Protein AF-A0A831JTX2-F1 (afdb_monomer)

Secondary structure (DSSP, 8-state):
-HHHHSTT-EEEEEEEETTEEEEEEESS---HHHHHHHHHHHHHHHTTT---------GGG--

Sequence (63 aa):
AVKELLPGATVTIEHSLGKGLYCEIHGYSLNNKIVSMIKKSMEEIIEKDLKIERKMLPKEEAI

Foldseek 3Di:
DCCVLPPPKDKDWDDDDPPHTDMDIPPDDDDPVNVVVVVVVVVVVVVVVDDDDDDDDDPVVVD

Radius of gyration: 14.13 Å; Cα contacts (8 Å, |Δi|>4): 46; chains: 1; bounding box: 27×38×26 Å

Nearest PDB structures (foldseek):
  8xqx-assembly1_G  TM=4.396E-01  e=4.554E+00  Chlamydomonas reinhardtii

Solvent-accessible surface area (backbone atoms only — not comparable to full-atom values): 4181 Å² total; per-residue (Å²): 72,62,68,77,77,40,76,85,47,49,75,48,81,53,69,67,59,85,95,42,77,41,70,50,66,44,88,60,90,83,49,73,66,57,53,53,51,39,51,52,42,44,53,62,52,57,76,64,67,70,84,86,80,89,80,89,71,59,72,85,76,71,109

Structure (mmCIF, N/CA/C/O backbone):
data_AF-A0A831JTX2-F1
#
_entry.id   AF-A0A831JTX2-F1
#
loop_
_atom_site.group_PDB
_atom_site.id
_atom_site.type_symbol
_at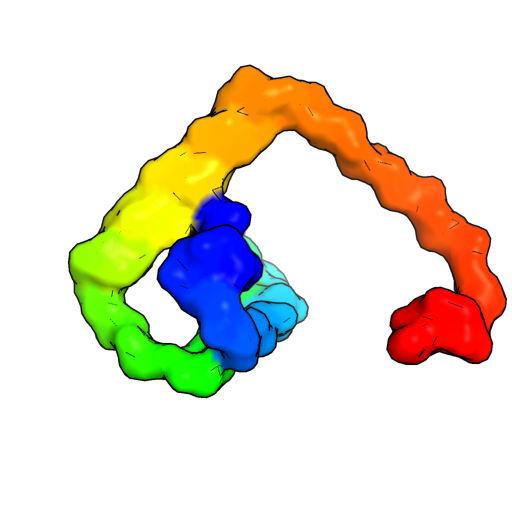om_site.label_atom_id
_atom_site.label_alt_id
_atom_site.label_comp_id
_atom_site.label_asym_id
_atom_site.label_entity_id
_atom_site.label_seq_id
_atom_site.pdbx_PDB_ins_code
_atom_site.Cartn_x
_atom_site.Cartn_y
_atom_site.Cartn_z
_atom_site.occupancy
_atom_site.B_iso_or_equiv
_atom_site.auth_seq_id
_atom_site.auth_comp_id
_atom_site.auth_asym_id
_atom_site.auth_atom_id
_atom_site.pdbx_PDB_model_num
ATOM 1 N N . ALA A 1 1 ? -6.224 2.017 -4.900 1.00 93.94 1 ALA A N 1
ATOM 2 C CA . ALA A 1 1 ? -5.086 2.9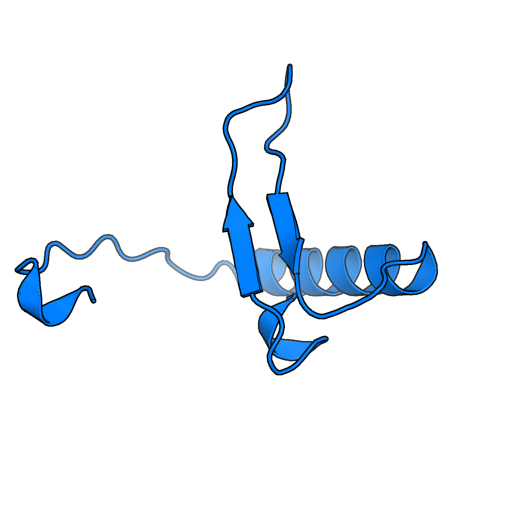14 -5.165 1.00 93.94 1 ALA A CA 1
ATOM 3 C C . ALA A 1 1 ? -4.389 2.569 -6.478 1.00 93.94 1 ALA A C 1
ATOM 5 O O . ALA A 1 1 ? -4.875 3.008 -7.509 1.00 93.94 1 ALA A O 1
ATOM 6 N N . VAL A 1 2 ? -3.313 1.762 -6.507 1.00 95.56 2 VAL A N 1
ATOM 7 C CA . VAL A 1 2 ? -2.536 1.542 -7.755 1.00 95.56 2 VAL A CA 1
ATOM 8 C C . VAL A 1 2 ? -3.400 1.001 -8.896 1.00 95.56 2 VAL A C 1
ATOM 10 O O . VAL A 1 2 ? -3.375 1.565 -9.979 1.00 95.56 2 VAL A O 1
ATOM 13 N N . LYS A 1 3 ? -4.237 -0.011 -8.633 1.00 93.94 3 LYS A N 1
ATOM 14 C CA . LYS A 1 3 ? -5.156 -0.593 -9.627 1.00 93.94 3 LYS A CA 1
ATOM 15 C C . LYS A 1 3 ? -6.095 0.432 -10.286 1.00 93.94 3 LYS A C 1
ATOM 17 O O . LYS A 1 3 ? -6.435 0.273 -11.450 1.00 93.94 3 LYS A O 1
ATOM 22 N N . GLU A 1 4 ? -6.532 1.448 -9.545 1.00 93.38 4 GLU A N 1
ATOM 23 C CA . GLU A 1 4 ? -7.456 2.477 -10.048 1.00 93.38 4 GLU A CA 1
ATOM 24 C C . GLU A 1 4 ? -6.709 3.586 -10.799 1.00 93.38 4 GLU A C 1
ATOM 26 O O . GLU A 1 4 ? -7.216 4.111 -11.783 1.00 93.38 4 GLU A O 1
ATOM 31 N N . LEU A 1 5 ? -5.502 3.936 -10.342 1.00 94.81 5 LEU A N 1
ATOM 32 C CA . LEU A 1 5 ? -4.711 5.039 -10.894 1.00 94.81 5 LEU A CA 1
ATOM 33 C C . LEU A 1 5 ? -3.830 4.631 -12.082 1.00 94.81 5 LEU A C 1
ATOM 35 O O . LEU A 1 5 ? -3.580 5.457 -12.955 1.00 94.81 5 LEU A O 1
ATOM 39 N N . LEU A 1 6 ? -3.342 3.388 -12.103 1.00 94.81 6 LEU A N 1
ATOM 40 C CA . LEU A 1 6 ? -2.412 2.845 -13.098 1.00 94.81 6 LEU A CA 1
ATOM 41 C C . LEU A 1 6 ? -2.976 1.530 -13.681 1.00 94.81 6 LEU A C 1
ATOM 43 O O . LEU A 1 6 ? -2.555 0.440 -13.280 1.00 94.81 6 LEU A O 1
ATOM 47 N N . PRO A 1 7 ? -3.964 1.598 -14.594 1.00 93.69 7 PRO A N 1
ATOM 48 C CA . PRO A 1 7 ? -4.607 0.409 -15.148 1.00 93.69 7 PRO A CA 1
ATOM 49 C C . PRO A 1 7 ? -3.611 -0.507 -15.871 1.00 93.69 7 PRO A C 1
ATOM 51 O O . PRO A 1 7 ? -2.943 -0.090 -16.804 1.00 93.69 7 PRO A O 1
ATOM 54 N N . GLY A 1 8 ? -3.531 -1.775 -15.467 1.00 92.81 8 GLY A N 1
ATOM 55 C CA . GLY A 1 8 ? -2.578 -2.737 -16.040 1.00 92.81 8 GLY A CA 1
ATOM 56 C C . GLY A 1 8 ? -1.223 -2.791 -15.329 1.00 92.81 8 GLY A C 1
ATOM 57 O O . GLY A 1 8 ? -0.403 -3.638 -15.672 1.00 92.81 8 GLY A O 1
ATOM 58 N N . ALA A 1 9 ? -0.996 -1.955 -14.310 1.00 94.94 9 ALA A N 1
ATOM 59 C CA . ALA A 1 9 ? 0.130 -2.137 -13.403 1.00 94.94 9 ALA A CA 1
ATOM 60 C C . ALA A 1 9 ? -0.059 -3.402 -12.557 1.00 94.94 9 ALA A C 1
ATOM 62 O O . ALA A 1 9 ? -1.166 -3.697 -12.095 1.00 94.94 9 ALA A O 1
ATOM 63 N N . THR A 1 10 ? 1.039 -4.098 -12.278 1.00 94.19 10 THR A N 1
ATOM 64 C CA . THR A 1 10 ? 1.075 -5.181 -11.289 1.00 94.19 10 THR A CA 1
ATOM 65 C C . THR A 1 10 ? 1.830 -4.716 -10.054 1.00 94.19 10 THR A C 1
ATOM 67 O O . THR A 1 10 ? 2.816 -3.987 -10.165 1.00 94.19 10 THR A O 1
ATOM 70 N N . VAL A 1 11 ? 1.360 -5.134 -8.878 1.00 93.38 11 VAL A N 1
ATOM 71 C CA . VAL A 1 11 ? 1.974 -4.789 -7.593 1.00 93.38 11 VAL A CA 1
ATOM 72 C C . VAL A 1 11 ? 2.374 -6.062 -6.873 1.00 93.38 11 VAL A C 1
ATOM 74 O O . VAL A 1 11 ? 1.539 -6.951 -6.698 1.00 93.38 11 VAL A O 1
ATOM 77 N N . THR A 1 12 ? 3.619 -6.124 -6.424 1.00 92.00 12 THR A N 1
ATOM 78 C CA . THR A 1 12 ? 4.115 -7.153 -5.508 1.00 92.00 12 THR A CA 1
ATOM 79 C C . THR A 1 12 ? 4.342 -6.517 -4.142 1.00 92.00 12 THR A C 1
ATOM 81 O O . THR A 1 12 ? 4.857 -5.404 -4.028 1.00 92.00 12 THR A O 1
ATOM 84 N N . ILE A 1 13 ? 3.877 -7.190 -3.091 1.00 86.62 13 ILE A N 1
ATOM 85 C CA . ILE A 1 13 ? 4.121 -6.774 -1.708 1.00 86.62 13 ILE A CA 1
ATOM 86 C C . ILE A 1 13 ? 5.299 -7.601 -1.211 1.00 86.62 13 ILE A C 1
ATOM 88 O O . ILE A 1 13 ? 5.207 -8.826 -1.165 1.00 86.62 13 ILE A O 1
ATOM 92 N N . GLU A 1 14 ? 6.381 -6.925 -0.851 1.00 82.75 14 GLU A N 1
ATOM 93 C CA . GLU A 1 14 ? 7.602 -7.543 -0.349 1.00 82.75 14 GLU A CA 1
ATOM 94 C C . GLU A 1 14 ? 7.618 -7.582 1.183 1.00 82.75 14 GLU A C 1
ATOM 96 O O . GLU A 1 14 ? 6.759 -7.019 1.876 1.00 82.75 14 GLU A O 1
ATOM 101 N N . HIS A 1 15 ? 8.622 -8.269 1.726 1.00 75.81 15 HIS A N 1
ATOM 102 C CA . HIS A 1 15 ? 8.864 -8.321 3.163 1.00 75.81 15 HIS A CA 1
ATOM 103 C C . HIS A 1 15 ? 9.087 -6.931 3.773 1.00 75.81 15 HIS A C 1
ATOM 105 O O . HIS A 1 15 ? 9.441 -5.958 3.105 1.00 75.81 15 HIS A O 1
ATOM 111 N N . SER A 1 16 ? 8.917 -6.854 5.094 1.00 74.12 16 SER A N 1
ATOM 112 C CA . SER A 1 16 ? 9.201 -5.642 5.850 1.00 74.12 16 SER A CA 1
ATOM 113 C C . SER A 1 16 ? 10.645 -5.19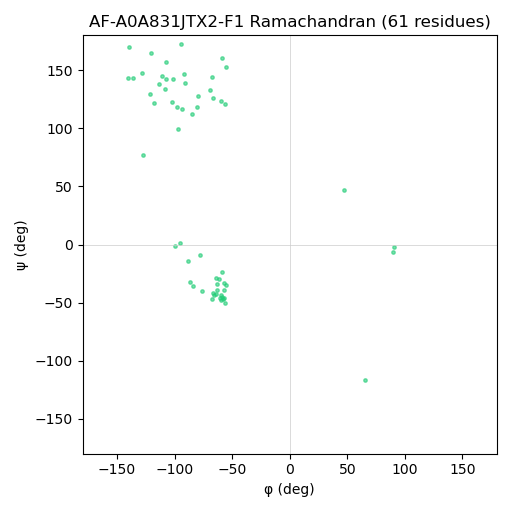0 5.635 1.00 74.12 16 SER A C 1
ATOM 115 O O . SER A 1 16 ? 11.588 -5.908 5.970 1.00 74.12 16 SER A O 1
ATOM 117 N N . LEU A 1 17 ? 10.820 -3.969 5.135 1.00 74.38 17 LEU A N 1
ATOM 118 C CA . LEU A 1 17 ? 12.114 -3.308 5.073 1.00 74.38 17 LEU A C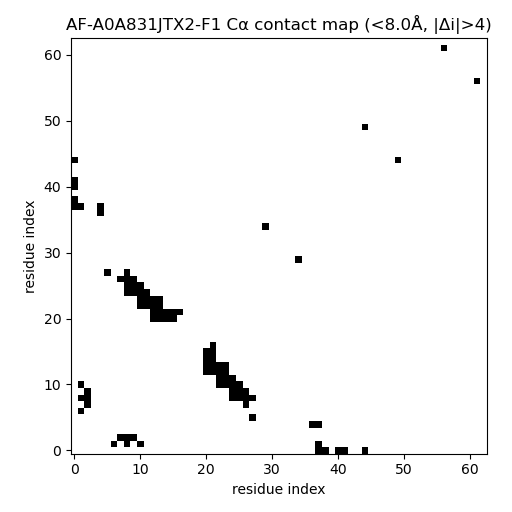A 1
ATOM 119 C C . LEU A 1 17 ? 12.223 -2.374 6.283 1.00 74.38 17 LEU A C 1
ATOM 121 O O . LEU A 1 17 ? 11.647 -1.284 6.327 1.00 74.38 17 LEU A O 1
ATOM 125 N N . GLY A 1 18 ? 12.925 -2.837 7.318 1.00 82.12 18 GLY A N 1
ATOM 126 C CA . GLY A 1 18 ? 13.007 -2.131 8.596 1.00 82.12 18 GLY A CA 1
ATOM 127 C C . GLY A 1 18 ? 11.645 -2.058 9.298 1.00 82.12 18 GLY A C 1
ATOM 128 O O . GLY A 1 18 ? 11.098 -3.082 9.694 1.00 82.12 18 GLY A O 1
ATOM 129 N N . LYS A 1 19 ? 11.110 -0.840 9.482 1.00 81.88 19 LYS A N 1
ATOM 130 C CA . LYS A 1 19 ? 9.814 -0.592 10.156 1.00 81.88 19 LYS A CA 1
ATOM 131 C C . LYS A 1 19 ? 8.623 -0.455 9.196 1.00 81.88 19 LYS A C 1
ATOM 133 O O . LYS A 1 19 ? 7.521 -0.173 9.658 1.00 81.88 19 LYS A O 1
ATOM 138 N N . GLY A 1 20 ? 8.838 -0.585 7.888 1.00 83.00 20 GLY A N 1
ATOM 139 C CA . GLY A 1 20 ? 7.801 -0.407 6.872 1.00 83.00 20 GLY A CA 1
ATOM 140 C C . GLY A 1 20 ? 7.597 -1.654 6.022 1.00 83.00 20 GLY A C 1
ATOM 141 O O . GLY A 1 20 ? 8.441 -2.546 6.004 1.00 83.00 20 GLY A O 1
ATOM 142 N N . LEU A 1 21 ? 6.482 -1.686 5.297 1.00 87.50 21 LEU A N 1
ATOM 143 C CA . LEU A 1 21 ? 6.274 -2.602 4.179 1.00 87.50 21 LEU A CA 1
ATOM 144 C C . LEU A 1 21 ? 6.751 -1.920 2.901 1.00 87.50 21 LEU A C 1
ATOM 146 O O . LEU A 1 21 ? 6.513 -0.724 2.712 1.00 87.50 21 LEU A O 1
ATOM 150 N N . TYR A 1 22 ? 7.422 -2.680 2.045 1.00 89.25 22 TYR A N 1
ATOM 151 C CA . TYR A 1 22 ? 7.838 -2.223 0.728 1.00 89.25 22 TYR A CA 1
ATOM 152 C C . TYR A 1 22 ? 7.034 -2.956 -0.347 1.00 89.25 22 TYR A C 1
ATOM 154 O O . TYR A 1 22 ? 6.685 -4.124 -0.185 1.00 89.25 22 TYR A O 1
ATOM 162 N N . CYS A 1 23 ? 6.717 -2.262 -1.435 1.00 89.94 23 CYS A N 1
ATOM 163 C CA . CYS A 1 23 ? 6.018 -2.833 -2.578 1.00 89.94 23 CYS A CA 1
ATOM 164 C C . CYS A 1 23 ? 6.679 -2.366 -3.872 1.00 89.94 23 CYS A C 1
ATOM 166 O O . CYS A 1 23 ? 7.072 -1.201 -3.982 1.00 89.94 23 CYS A O 1
ATOM 168 N N . GLU A 1 24 ? 6.729 -3.249 -4.864 1.00 91.81 24 GLU A N 1
ATOM 169 C CA . GLU A 1 24 ? 7.169 -2.913 -6.215 1.00 91.81 24 GLU A CA 1
ATOM 170 C C . GLU A 1 24 ? 5.961 -2.748 -7.136 1.00 91.81 24 GLU A C 1
ATOM 172 O O . GLU A 1 24 ? 4.956 -3.453 -7.025 1.00 91.81 24 GLU A O 1
ATOM 177 N N . ILE A 1 25 ? 6.048 -1.775 -8.044 1.00 94.31 25 ILE A N 1
ATOM 178 C CA . ILE A 1 25 ? 5.037 -1.518 -9.070 1.00 94.31 25 ILE A CA 1
ATOM 179 C C . ILE A 1 25 ? 5.708 -1.723 -10.422 1.00 94.31 25 ILE A C 1
ATOM 181 O O . ILE A 1 25 ? 6.670 -1.026 -10.749 1.00 94.31 25 ILE A O 1
ATOM 185 N N . HIS A 1 26 ? 5.174 -2.640 -11.224 1.00 94.44 26 HIS A N 1
ATOM 186 C CA . HIS A 1 26 ? 5.670 -2.919 -12.569 1.00 94.44 26 HIS A CA 1
ATOM 187 C C . HIS A 1 26 ? 4.706 -2.397 -13.642 1.00 94.44 26 HIS A C 1
ATOM 189 O O . HIS A 1 26 ? 3.512 -2.209 -13.405 1.00 94.44 26 HIS A O 1
ATOM 195 N N . GLY A 1 27 ? 5.244 -2.161 -14.841 1.00 93.94 27 GLY A N 1
ATOM 196 C CA . GLY A 1 27 ? 4.494 -1.670 -16.004 1.00 93.94 27 GLY A CA 1
ATOM 197 C C . GLY A 1 27 ? 4.425 -0.145 -16.130 1.00 93.94 27 GLY A C 1
ATOM 198 O O . GLY A 1 27 ? 3.969 0.356 -17.152 1.00 93.94 27 GLY A O 1
ATOM 199 N N . TYR A 1 28 ? 4.915 0.601 -15.134 1.00 93.56 28 TYR A N 1
ATOM 200 C CA . TYR A 1 28 ? 4.901 2.064 -15.127 1.00 93.56 28 TYR A CA 1
ATOM 201 C C . TYR A 1 28 ? 6.192 2.643 -14.553 1.00 93.56 28 TYR A C 1
ATOM 203 O O . TYR A 1 28 ? 6.729 2.141 -13.570 1.00 93.56 28 TYR A O 1
ATOM 211 N N . SER A 1 29 ? 6.655 3.756 -15.123 1.00 93.25 29 SER A N 1
ATOM 212 C CA . SER A 1 29 ? 7.685 4.583 -14.494 1.00 93.25 29 SER A CA 1
ATOM 213 C C . SER A 1 29 ? 7.057 5.469 -13.424 1.00 93.25 29 SER A C 1
ATOM 215 O O . SER A 1 29 ? 6.095 6.193 -13.684 1.00 93.25 29 SER A O 1
ATOM 217 N N . LEU A 1 30 ? 7.620 5.432 -12.220 1.00 93.69 30 LEU A N 1
ATOM 218 C CA . LEU A 1 30 ? 7.143 6.235 -11.102 1.00 93.69 30 LEU A CA 1
ATOM 219 C C . LEU A 1 30 ? 7.875 7.576 -11.032 1.00 93.69 30 LEU A C 1
ATOM 221 O O . LEU A 1 30 ? 9.061 7.688 -11.329 1.00 93.69 30 LEU A O 1
ATOM 225 N N . ASN A 1 31 ? 7.151 8.599 -10.591 1.00 95.44 31 ASN A N 1
ATOM 226 C CA . ASN A 1 31 ? 7.703 9.894 -10.212 1.00 95.44 31 ASN A CA 1
ATOM 227 C C . ASN A 1 31 ?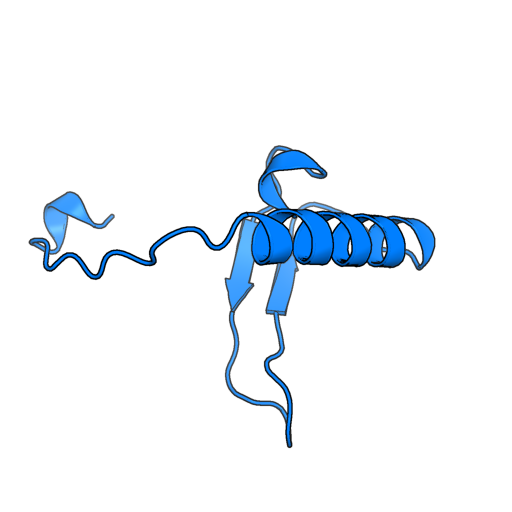 6.987 10.411 -8.955 1.00 95.44 31 ASN A C 1
ATOM 229 O O . ASN A 1 31 ? 5.953 9.873 -8.552 1.00 95.44 31 ASN A O 1
ATOM 233 N N . ASN A 1 32 ? 7.504 11.485 -8.356 1.00 96.94 32 ASN A N 1
ATOM 234 C CA . ASN A 1 32 ? 6.966 12.032 -7.104 1.00 96.94 32 ASN A CA 1
ATOM 235 C C . ASN A 1 32 ? 5.478 12.410 -7.190 1.00 96.94 32 ASN A C 1
ATOM 237 O O . ASN A 1 32 ? 4.749 12.255 -6.211 1.00 96.94 32 ASN A O 1
ATOM 241 N N . LYS A 1 33 ? 5.000 12.863 -8.358 1.00 97.00 33 LYS A N 1
ATOM 242 C CA . LYS A 1 33 ? 3.584 13.197 -8.559 1.00 97.00 33 LYS A CA 1
ATOM 243 C C . LYS A 1 33 ? 2.709 11.944 -8.511 1.00 97.00 33 LYS A C 1
ATOM 245 O O . LYS A 1 33 ? 1.706 11.941 -7.804 1.00 97.00 33 LYS A O 1
ATOM 250 N N . ILE A 1 34 ? 3.107 10.879 -9.208 1.00 95.81 34 ILE A N 1
ATOM 251 C CA . ILE A 1 34 ? 2.395 9.592 -9.199 1.00 95.81 34 ILE A CA 1
ATOM 252 C C . ILE A 1 34 ? 2.364 9.018 -7.778 1.00 95.81 34 ILE A C 1
ATOM 254 O O . ILE A 1 34 ? 1.301 8.632 -7.298 1.00 95.81 34 ILE A O 1
ATOM 258 N N . VAL A 1 35 ? 3.497 9.037 -7.071 1.00 96.00 35 VAL A N 1
ATOM 259 C CA . VAL A 1 35 ? 3.581 8.562 -5.679 1.00 96.00 35 VAL A CA 1
ATOM 260 C C . VAL A 1 35 ? 2.643 9.355 -4.763 1.00 96.00 35 VAL A C 1
ATOM 262 O O . VAL A 1 35 ? 1.916 8.763 -3.967 1.00 96.00 35 VAL A O 1
ATOM 265 N N . SER A 1 36 ? 2.589 10.683 -4.905 1.00 97.69 36 SER A N 1
ATOM 266 C CA . SER A 1 36 ? 1.670 11.525 -4.129 1.00 97.69 36 SER A CA 1
ATOM 267 C C . SER A 1 36 ? 0.196 11.214 -4.413 1.00 97.69 36 SER A C 1
ATOM 269 O O . SER A 1 36 ? -0.601 11.176 -3.475 1.00 97.69 36 SER A O 1
ATOM 271 N N . MET A 1 37 ? -0.170 10.942 -5.670 1.00 97.69 37 MET A N 1
ATOM 272 C CA . MET A 1 37 ? -1.534 10.538 -6.034 1.00 97.69 37 MET A CA 1
ATOM 273 C C . MET A 1 37 ? -1.903 9.169 -5.454 1.00 97.69 37 MET A C 1
ATOM 275 O O . MET A 1 37 ? -3.004 9.008 -4.930 1.00 97.69 37 MET A O 1
ATOM 279 N N . ILE A 1 38 ? -0.978 8.203 -5.501 1.00 96.94 38 ILE A N 1
ATOM 280 C CA . ILE A 1 38 ? -1.170 6.882 -4.888 1.00 96.94 38 ILE A CA 1
ATOM 281 C C . ILE A 1 38 ? -1.407 7.033 -3.387 1.00 96.94 38 ILE A C 1
ATOM 283 O O . ILE A 1 38 ? -2.380 6.477 -2.882 1.00 96.94 38 ILE A O 1
ATOM 287 N N . LYS A 1 39 ? -0.575 7.822 -2.695 1.00 97.19 39 LYS A N 1
ATOM 288 C CA . LYS A 1 39 ? -0.722 8.078 -1.258 1.00 97.19 39 LYS A CA 1
ATOM 289 C C . LYS A 1 39 ? -2.102 8.648 -0.925 1.00 97.19 39 LYS A C 1
ATOM 291 O O . LYS A 1 39 ? -2.787 8.092 -0.074 1.00 97.19 39 LYS A O 1
ATOM 296 N N . LYS A 1 40 ? -2.534 9.693 -1.637 1.00 98.12 40 LYS A N 1
ATOM 297 C CA . LYS A 1 40 ? -3.856 10.299 -1.428 1.00 98.12 40 LYS A CA 1
ATOM 298 C C . LYS A 1 40 ? -4.988 9.287 -1.641 1.00 98.12 40 LYS A C 1
ATOM 300 O O . LYS A 1 40 ? -5.885 9.176 -0.819 1.00 98.12 40 LYS A O 1
ATOM 305 N N . SER A 1 41 ? -4.919 8.500 -2.715 1.00 97.62 41 SER A N 1
ATOM 306 C CA . SER A 1 41 ? -5.914 7.454 -2.978 1.00 97.62 41 SER A CA 1
ATOM 307 C C . SER A 1 41 ? -5.920 6.362 -1.898 1.00 97.62 41 SER A C 1
ATOM 309 O O . SER A 1 41 ? -6.976 5.817 -1.591 1.00 97.62 41 SER A O 1
ATOM 311 N N . MET A 1 42 ? -4.769 6.029 -1.302 1.00 96.56 42 MET A N 1
ATOM 312 C CA . MET A 1 42 ? -4.719 5.109 -0.159 1.00 96.56 42 MET A CA 1
ATOM 313 C C . MET A 1 42 ? -5.412 5.697 1.074 1.00 96.56 42 MET A C 1
ATOM 315 O O . MET A 1 42 ? -6.180 4.982 1.710 1.00 96.56 42 MET A O 1
ATOM 319 N N . GLU A 1 43 ? -5.182 6.974 1.385 1.00 98.06 43 GLU A N 1
ATOM 320 C CA . GLU A 1 43 ? -5.849 7.678 2.493 1.00 98.06 43 GLU A CA 1
ATOM 321 C C . GLU A 1 43 ? -7.379 7.660 2.315 1.00 98.06 43 GLU A C 1
ATOM 323 O O . GLU A 1 43 ? -8.091 7.215 3.212 1.00 98.06 43 GLU A O 1
ATOM 328 N N . GLU A 1 44 ? -7.880 7.979 1.116 1.00 97.69 44 GLU A N 1
ATOM 329 C CA . GLU A 1 44 ? -9.315 7.919 0.777 1.00 97.69 44 GLU A CA 1
ATOM 330 C C . GLU A 1 44 ? -9.920 6.504 0.900 1.00 97.69 44 GLU A C 1
ATOM 332 O O . GLU A 1 44 ? -11.115 6.349 1.151 1.00 97.69 44 GLU A O 1
ATOM 337 N N . ILE A 1 45 ? -9.130 5.446 0.685 1.00 96.94 45 ILE A N 1
ATOM 338 C CA . ILE A 1 45 ? -9.580 4.055 0.872 1.00 96.94 45 ILE A CA 1
ATOM 339 C C . ILE A 1 45 ? -9.640 3.699 2.356 1.00 96.94 45 ILE A C 1
ATOM 341 O O . ILE A 1 45 ? -10.574 3.017 2.774 1.00 96.94 45 ILE A O 1
ATOM 345 N N . ILE A 1 46 ? -8.663 4.156 3.140 1.00 96.94 46 ILE A N 1
ATOM 346 C CA . ILE A 1 46 ? -8.610 3.930 4.589 1.00 96.94 46 ILE A CA 1
ATOM 347 C C . ILE A 1 46 ? -9.798 4.615 5.273 1.00 96.94 46 ILE A C 1
ATOM 349 O O . ILE A 1 46 ? -10.447 3.998 6.112 1.00 96.94 46 ILE A O 1
ATOM 353 N N . GLU A 1 47 ? -10.137 5.842 4.871 1.00 98.00 47 GLU A N 1
ATOM 354 C CA . GLU A 1 47 ? -11.282 6.596 5.409 1.00 98.00 47 GLU A CA 1
ATOM 355 C C . GLU A 1 47 ? -12.632 5.888 5.225 1.00 98.00 47 GLU A C 1
ATOM 357 O O . GLU A 1 47 ? -13.571 6.139 5.978 1.00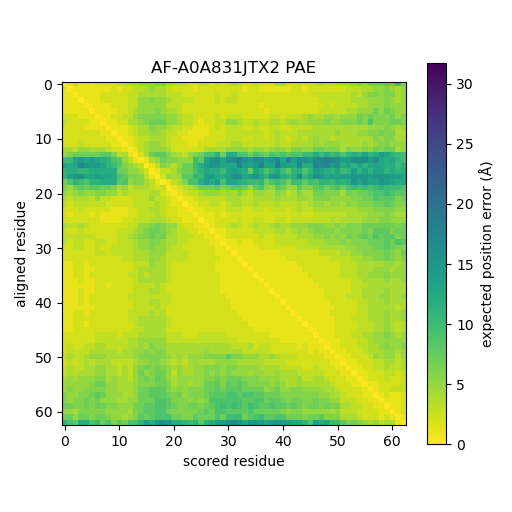 98.00 47 GLU A O 1
ATOM 362 N N . LYS A 1 48 ? -12.740 4.981 4.247 1.00 97.44 48 LYS A 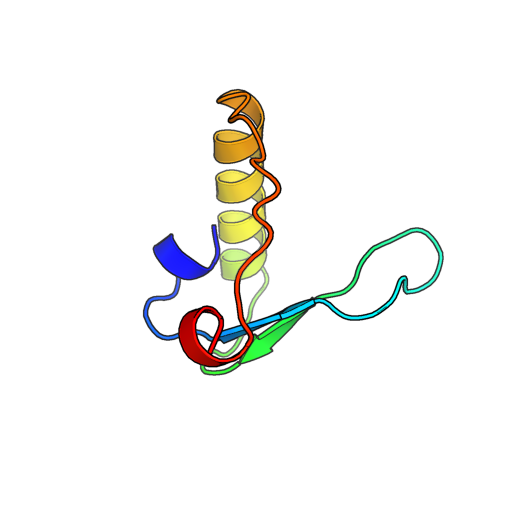N 1
ATOM 363 C CA . LYS A 1 48 ? -13.959 4.193 4.009 1.00 97.44 48 LYS A CA 1
ATOM 364 C C . LYS A 1 48 ? -14.135 3.026 4.983 1.00 97.44 48 LYS A C 1
ATOM 366 O O . LYS A 1 48 ? -15.182 2.387 4.924 1.00 97.44 48 LYS A O 1
ATOM 371 N N . ASP A 1 49 ? -13.130 2.723 5.808 1.00 96.25 49 ASP A N 1
ATOM 372 C CA . ASP A 1 49 ? -13.142 1.639 6.804 1.00 96.25 49 ASP A CA 1
ATOM 373 C C . ASP A 1 49 ? -13.662 0.302 6.236 1.00 96.25 49 ASP A C 1
ATOM 375 O O . ASP A 1 49 ? -14.553 -0.364 6.769 1.00 96.25 49 ASP A O 1
ATOM 379 N N . LEU A 1 50 ? -13.145 -0.072 5.060 1.00 95.62 50 LEU A N 1
ATOM 380 C CA . LEU A 1 50 ? -13.589 -1.276 4.365 1.00 95.62 50 LEU A CA 1
ATOM 381 C C . LEU A 1 50 ? -13.141 -2.533 5.118 1.00 95.62 50 LEU A C 1
ATOM 383 O O . LEU A 1 50 ? -11.969 -2.704 5.455 1.00 95.62 50 LEU A O 1
ATOM 387 N N . LYS A 1 51 ? -14.067 -3.477 5.294 1.00 96.56 51 LYS A N 1
ATOM 388 C CA . LYS A 1 51 ? -13.773 -4.766 5.922 1.00 96.56 51 LYS A CA 1
ATOM 389 C C . LYS A 1 51 ? -12.838 -5.607 5.047 1.00 96.56 51 LYS A C 1
ATOM 391 O O . LYS A 1 51 ? -13.151 -5.913 3.898 1.00 96.56 51 LYS A O 1
ATOM 396 N N . ILE A 1 52 ? -11.730 -6.066 5.629 1.00 94.88 52 ILE A N 1
ATOM 397 C CA . ILE A 1 52 ? -10.842 -7.055 5.007 1.00 94.88 52 ILE A CA 1
ATOM 398 C C . ILE A 1 52 ? -11.389 -8.458 5.298 1.00 94.88 52 ILE A C 1
ATOM 400 O O . ILE A 1 52 ? -11.393 -8.916 6.441 1.00 94.88 52 ILE A O 1
ATOM 404 N N . GLU A 1 53 ? -11.858 -9.153 4.261 1.00 95.75 53 GLU A N 1
ATOM 405 C CA . GLU A 1 53 ? -12.349 -10.530 4.372 1.00 95.75 53 GLU A CA 1
ATOM 406 C C . GLU A 1 53 ? -11.245 -11.542 4.062 1.00 95.75 53 GLU A C 1
ATOM 408 O O . GLU A 1 53 ? -10.770 -11.641 2.930 1.00 95.75 53 GLU A O 1
ATOM 413 N N . ARG A 1 54 ? -10.872 -12.356 5.053 1.00 94.69 54 ARG A N 1
ATOM 414 C CA . ARG A 1 54 ? -10.000 -13.512 4.828 1.00 94.69 54 ARG A CA 1
ATOM 415 C C . ARG A 1 54 ? -10.829 -14.675 4.283 1.00 94.69 54 ARG A C 1
ATOM 417 O O . ARG A 1 54 ? -11.715 -15.168 4.977 1.00 94.69 54 ARG A O 1
ATOM 424 N N . LYS A 1 55 ? -10.510 -15.137 3.074 1.00 94.06 55 LYS A N 1
ATOM 425 C CA . LYS A 1 55 ? -11.132 -16.310 2.439 1.00 94.06 55 LYS A CA 1
ATOM 426 C C . LYS A 1 55 ? -10.105 -17.430 2.300 1.00 94.06 55 LYS A C 1
ATOM 428 O O . LYS A 1 55 ? -8.948 -17.168 1.981 1.00 94.06 55 LYS A O 1
ATOM 433 N N . MET A 1 56 ? -10.522 -18.659 2.586 1.00 95.31 56 MET A N 1
ATOM 434 C CA . MET A 1 56 ? -9.741 -19.867 2.323 1.00 95.31 56 MET A CA 1
ATOM 435 C C . MET A 1 56 ? -10.315 -20.507 1.065 1.00 95.31 56 MET A C 1
ATOM 437 O O . MET A 1 56 ? -11.513 -20.770 1.017 1.00 95.31 56 MET A O 1
ATOM 441 N N . LEU A 1 57 ? -9.472 -20.695 0.057 1.00 95.06 57 LEU A N 1
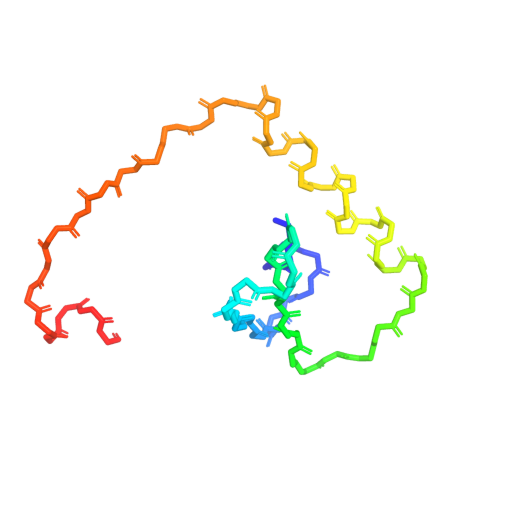ATOM 442 C CA . LEU A 1 57 ? -9.858 -21.188 -1.262 1.00 95.06 57 LEU A CA 1
ATOM 443 C C . LEU A 1 57 ? -8.952 -22.371 -1.635 1.00 95.06 57 LEU A C 1
ATOM 445 O O . LEU A 1 57 ? -7.783 -22.376 -1.225 1.00 95.06 57 LEU A O 1
ATOM 449 N N . PRO A 1 58 ? -9.450 -23.362 -2.396 1.00 96.31 58 PRO A N 1
ATOM 450 C CA . PRO A 1 58 ? -8.600 -24.324 -3.089 1.00 96.31 58 PRO A CA 1
ATOM 451 C C . PRO A 1 58 ? -7.585 -23.608 -3.984 1.00 96.31 58 PRO A C 1
ATOM 453 O O . PRO A 1 58 ? -7.834 -22.499 -4.462 1.00 96.31 58 PRO A O 1
ATOM 456 N N . LYS A 1 59 ? -6.435 -24.244 -4.235 1.00 93.19 59 LYS A N 1
ATOM 457 C CA . LYS A 1 59 ? -5.361 -23.643 -5.039 1.00 93.19 59 LYS A CA 1
ATOM 458 C C . LYS A 1 59 ? -5.863 -23.257 -6.429 1.00 93.19 59 LYS A C 1
ATOM 460 O O . LYS A 1 59 ? -5.495 -22.209 -6.938 1.00 93.19 59 LYS A O 1
ATOM 465 N N . GLU A 1 60 ? -6.704 -24.096 -7.014 1.00 95.19 60 GLU A N 1
ATOM 466 C CA . GLU A 1 60 ? -7.248 -23.952 -8.360 1.00 95.19 60 GLU A CA 1
ATOM 467 C C . GLU A 1 60 ? -8.131 -22.703 -8.505 1.00 95.19 60 GLU A C 1
ATOM 469 O O . GLU A 1 60 ? -8.195 -22.133 -9.588 1.00 95.19 60 GLU A O 1
ATOM 474 N N . GLU A 1 61 ? -8.772 -22.251 -7.423 1.00 93.12 61 GLU A N 1
ATOM 475 C CA . GLU A 1 61 ? -9.624 -21.051 -7.404 1.00 93.12 61 GLU A CA 1
ATOM 476 C C . GLU A 1 61 ? -8.847 -19.761 -7.096 1.00 93.12 61 GLU A C 1
ATOM 478 O O . GLU A 1 61 ? -9.375 -18.664 -7.268 1.00 93.12 61 GLU A O 1
ATOM 483 N N . ALA A 1 62 ? -7.611 -19.880 -6.604 1.00 90.00 62 ALA A N 1
ATOM 484 C CA . ALA A 1 62 ? -6.787 -18.756 -6.159 1.00 90.00 62 ALA A CA 1
ATOM 485 C C . ALA A 1 62 ? -5.733 -18.303 -7.189 1.00 90.00 62 ALA A C 1
ATOM 487 O O . ALA A 1 62 ? -4.968 -17.383 -6.888 1.00 90.00 62 ALA A O 1
ATOM 488 N N . ILE A 1 63 ?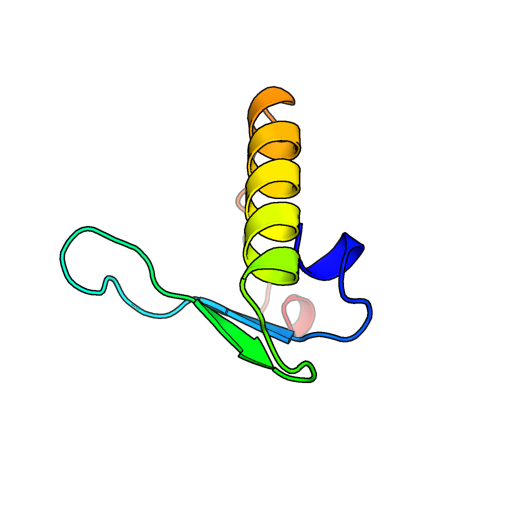 -5.659 -18.969 -8.348 1.00 77.44 63 ILE A N 1
ATOM 489 C CA . ILE A 1 63 ? -4.725 -18.667 -9.450 1.00 77.44 63 ILE A CA 1
ATOM 490 C C . ILE A 1 63 ? -5.281 -17.559 -10.346 1.00 77.44 63 ILE A C 1
ATOM 492 O O . ILE A 1 63 ? -6.483 -17.614 -10.687 1.00 77.44 63 ILE A O 1
#

Mean predicted aligned error: 4.2 Å

pLDDT: mean 92.72, std 5.91, range [74.12, 98.12]